Protein AF-A0A3D1TJ23-F1 (afdb_monomer)

Solvent-accessible surface area (backbone atoms only — not comparable to full-atom values): 5060 Å² total; per-residue (Å²): 114,70,68,59,54,52,52,53,49,57,51,22,55,74,71,62,31,89,60,48,88,68,65,85,73,80,53,72,67,59,56,49,54,50,52,51,55,50,52,45,69,78,35,78,89,56,89,78,87,82,86,68,86,82,75,88,80,67,82,75,57,65,71,59,55,54,53,45,69,64,46,76,81,39,90,93,102

Radius of gyration: 21.42 Å; Cα contacts (8 Å, |Δi|>4): 15; chains: 1; bounding box: 52×25×48 Å

Structure (mmCIF, N/CA/C/O backbone):
data_AF-A0A3D1TJ23-F1
#
_entry.id   AF-A0A3D1TJ23-F1
#
loop_
_atom_site.group_PDB
_atom_site.id
_atom_site.type_symbol
_atom_site.label_atom_id
_atom_site.label_alt_id
_atom_site.label_comp_id
_atom_site.label_asym_id
_atom_site.label_entity_id
_atom_site.label_seq_id
_atom_site.pdbx_PDB_ins_code
_atom_site.Cartn_x
_atom_site.Cartn_y
_atom_site.Cartn_z
_atom_site.occupancy
_atom_site.B_iso_or_equiv
_atom_site.auth_seq_id
_atom_site.auth_comp_id
_atom_site.auth_asym_id
_atom_site.auth_atom_id
_atom_site.pdbx_PDB_model_num
ATOM 1 N N . MET A 1 1 ? 38.483 1.069 -18.663 1.00 62.03 1 MET A N 1
ATOM 2 C CA . MET A 1 1 ? 38.261 1.458 -17.253 1.00 62.03 1 MET A CA 1
ATOM 3 C C . MET A 1 1 ? 37.549 2.805 -17.143 1.00 62.03 1 MET A C 1
ATOM 5 O O . MET A 1 1 ? 36.536 2.859 -16.467 1.00 62.03 1 MET A O 1
ATOM 9 N N . GLU A 1 2 ? 37.983 3.855 -17.851 1.00 69.00 2 GLU A N 1
ATOM 10 C CA . GLU A 1 2 ? 37.315 5.176 -17.834 1.00 69.00 2 GLU A CA 1
ATOM 11 C C . GLU A 1 2 ? 35.852 5.148 -18.317 1.00 69.00 2 GLU A C 1
ATOM 13 O O . GLU A 1 2 ? 34.958 5.642 -17.637 1.00 69.00 2 GLU A O 1
ATOM 18 N N . HIS A 1 3 ? 35.586 4.488 -19.449 1.00 77.75 3 HIS A N 1
ATOM 19 C CA . HIS A 1 3 ? 34.235 4.408 -20.021 1.00 77.75 3 HIS A CA 1
ATOM 20 C C . HIS A 1 3 ? 33.207 3.733 -19.102 1.00 77.75 3 HIS A C 1
ATOM 22 O O . HIS A 1 3 ? 32.043 4.120 -19.091 1.00 77.75 3 HIS A O 1
ATOM 28 N N . GLU A 1 4 ? 33.621 2.744 -18.310 1.00 78.69 4 GLU A N 1
ATOM 29 C CA . GLU A 1 4 ? 32.722 2.041 -17.393 1.00 78.69 4 GLU A CA 1
ATOM 30 C C . GLU A 1 4 ? 32.304 2.933 -16.218 1.00 78.69 4 GLU A C 1
ATOM 32 O O . GLU A 1 4 ? 31.136 2.945 -15.832 1.00 78.69 4 GLU A O 1
ATOM 37 N N . ALA A 1 5 ? 33.240 3.726 -15.688 1.00 83.75 5 ALA A N 1
ATOM 38 C CA . ALA A 1 5 ? 32.956 4.691 -14.633 1.00 83.75 5 ALA A CA 1
ATOM 39 C C . ALA A 1 5 ? 31.974 5.774 -15.111 1.00 83.75 5 ALA A C 1
ATOM 41 O O . ALA A 1 5 ? 31.016 6.085 -14.405 1.00 83.75 5 ALA A O 1
ATOM 42 N N . VAL A 1 6 ? 32.153 6.279 -16.337 1.00 90.31 6 VAL A N 1
ATOM 43 C CA . VAL A 1 6 ? 31.245 7.267 -16.947 1.00 90.31 6 VAL A CA 1
ATOM 44 C C . VAL A 1 6 ? 29.839 6.693 -17.135 1.00 90.31 6 VAL A C 1
ATOM 46 O O . VAL A 1 6 ? 28.862 7.335 -16.760 1.00 90.31 6 VAL A O 1
ATOM 49 N N . ILE A 1 7 ? 29.712 5.463 -17.646 1.00 86.94 7 ILE A N 1
ATOM 50 C CA . ILE A 1 7 ? 28.403 4.815 -17.838 1.00 86.94 7 ILE A CA 1
ATOM 51 C C . ILE A 1 7 ? 27.675 4.642 -16.500 1.00 86.94 7 ILE A C 1
ATOM 53 O O . ILE A 1 7 ? 26.493 4.972 -16.394 1.00 86.94 7 ILE A O 1
ATOM 57 N N . ARG A 1 8 ? 28.375 4.165 -15.463 1.00 81.88 8 ARG A N 1
ATOM 58 C CA . ARG A 1 8 ? 27.798 4.011 -14.118 1.00 81.88 8 ARG A CA 1
ATOM 59 C C . ARG A 1 8 ? 27.329 5.350 -13.546 1.00 81.88 8 ARG A C 1
ATOM 61 O O . ARG A 1 8 ? 26.237 5.405 -12.989 1.00 81.88 8 ARG A O 1
ATOM 68 N N . GLN A 1 9 ? 28.104 6.419 -13.737 1.00 87.31 9 GLN A N 1
ATOM 69 C CA . GLN A 1 9 ? 27.738 7.766 -13.299 1.00 87.31 9 GLN A CA 1
ATOM 70 C C . GLN A 1 9 ? 26.482 8.283 -14.019 1.00 87.31 9 GLN A C 1
ATOM 72 O O . GLN A 1 9 ? 25.545 8.735 -13.364 1.00 87.31 9 GLN A O 1
ATOM 77 N N . CYS A 1 10 ? 26.403 8.139 -15.345 1.00 90.94 10 CYS A N 1
ATOM 78 C CA . CYS A 1 10 ? 25.226 8.556 -16.112 1.00 90.94 10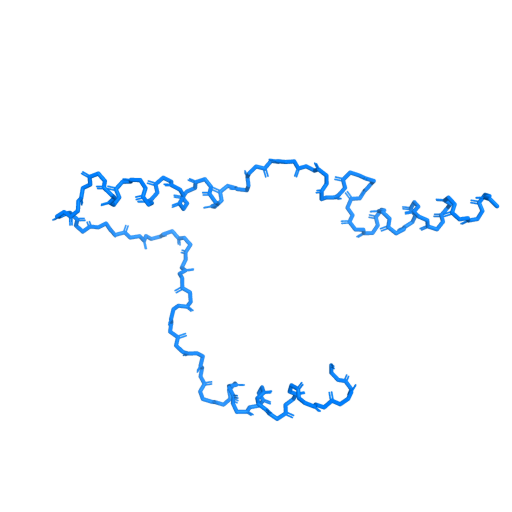 CYS A CA 1
ATOM 79 C C . CYS A 1 10 ? 23.955 7.779 -15.725 1.00 90.94 10 CYS A C 1
ATOM 81 O O . CYS A 1 10 ? 22.858 8.341 -15.713 1.00 90.94 10 CYS A O 1
ATOM 83 N N . ILE A 1 11 ? 24.079 6.483 -15.414 1.00 85.56 11 ILE A N 1
ATOM 84 C CA . ILE A 1 11 ? 22.959 5.672 -14.914 1.00 85.56 11 ILE A CA 1
ATOM 85 C C . ILE A 1 11 ? 22.539 6.157 -13.524 1.00 85.56 11 ILE A C 1
ATOM 87 O O . ILE A 1 11 ? 21.349 6.356 -13.284 1.00 85.56 11 ILE A O 1
ATOM 91 N N . ALA A 1 12 ? 23.500 6.394 -12.629 1.00 87.62 12 ALA A N 1
ATOM 92 C CA . ALA A 1 12 ? 23.228 6.882 -11.284 1.00 87.62 12 ALA A CA 1
ATOM 93 C C . ALA A 1 12 ? 22.486 8.226 -11.311 1.00 87.62 12 ALA A C 1
ATOM 95 O O . ALA A 1 12 ? 21.448 8.361 -10.673 1.00 87.62 12 ALA A O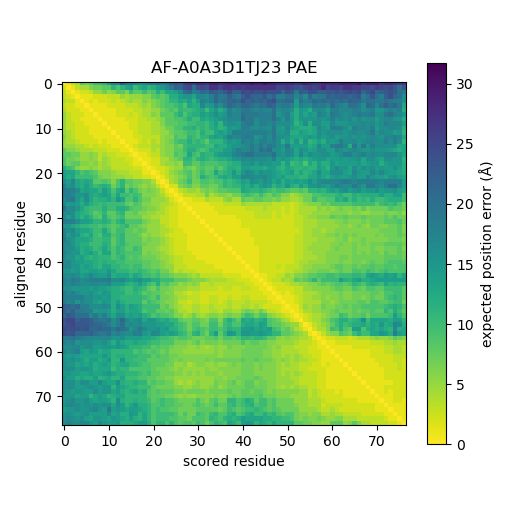 1
ATOM 96 N N . GLU A 1 13 ? 22.938 9.194 -12.110 1.00 90.94 13 GLU A N 1
ATOM 97 C CA . GLU A 1 13 ? 22.285 10.504 -12.261 1.00 90.94 13 GLU A CA 1
ATOM 98 C C . GLU A 1 13 ? 20.824 10.399 -12.711 1.00 90.94 13 GLU A C 1
ATOM 100 O O . GLU A 1 13 ? 19.970 11.121 -12.200 1.00 90.94 13 GLU A O 1
ATOM 105 N N . ARG A 1 14 ? 20.507 9.456 -13.607 1.00 91.12 14 ARG A N 1
ATOM 106 C CA . ARG A 1 14 ? 19.127 9.210 -14.055 1.00 91.12 14 ARG A CA 1
ATOM 107 C C . ARG A 1 14 ? 18.252 8.561 -12.994 1.00 91.12 14 ARG A C 1
ATOM 109 O O . ARG A 1 14 ? 17.048 8.795 -12.979 1.00 91.12 14 ARG A O 1
ATOM 116 N N . LEU A 1 15 ? 18.845 7.731 -12.144 1.00 87.38 15 LEU A N 1
ATOM 117 C CA . LEU A 1 15 ? 18.121 7.028 -11.094 1.00 87.38 15 LEU A CA 1
ATOM 118 C C . LEU A 1 15 ? 17.963 7.873 -9.827 1.00 87.38 15 LEU A C 1
ATOM 120 O O . LEU A 1 15 ? 17.100 7.549 -9.030 1.00 87.38 15 LEU A O 1
ATOM 124 N N . GLY A 1 16 ? 18.704 8.975 -9.666 1.00 83.31 16 GLY A N 1
ATOM 125 C CA . GLY A 1 16 ? 18.597 9.881 -8.512 1.00 83.31 16 GLY A CA 1
ATOM 126 C C . GLY A 1 16 ? 19.922 10.180 -7.801 1.00 83.31 16 GLY A C 1
ATOM 127 O O . GLY A 1 16 ? 19.917 10.575 -6.637 1.00 83.31 16 GLY A O 1
ATOM 128 N N . GLY A 1 17 ? 21.048 9.981 -8.487 1.00 88.12 17 GLY A N 1
ATOM 129 C CA . GLY A 1 17 ? 22.411 10.161 -7.988 1.00 88.12 17 GLY A CA 1
ATOM 130 C C . GLY A 1 17 ? 23.066 8.859 -7.515 1.00 88.12 17 GLY A C 1
ATOM 131 O O . GLY A 1 17 ? 22.420 7.820 -7.400 1.00 88.12 17 GLY A O 1
ATOM 132 N N . ALA A 1 18 ? 24.369 8.922 -7.220 1.00 85.38 18 ALA A N 1
ATOM 133 C CA . ALA A 1 18 ? 25.157 7.778 -6.736 1.00 85.38 18 ALA A CA 1
ATOM 134 C C . ALA A 1 18 ? 24.620 7.179 -5.422 1.00 85.38 18 ALA A C 1
ATOM 136 O O . ALA A 1 18 ? 24.810 5.993 -5.163 1.00 85.38 18 ALA A O 1
ATOM 137 N N . ASP A 1 19 ? 23.899 7.985 -4.639 1.00 81.00 19 ASP A N 1
ATOM 138 C CA . ASP A 1 19 ? 23.308 7.589 -3.360 1.00 81.00 19 ASP A CA 1
ATOM 139 C C . ASP A 1 19 ? 21.836 7.153 -3.463 1.00 81.00 19 ASP A C 1
ATOM 141 O O . ASP A 1 19 ? 21.184 6.887 -2.444 1.00 81.00 19 ASP A O 1
ATOM 145 N N . PHE A 1 20 ? 21.276 7.076 -4.676 1.00 79.94 20 PHE A N 1
ATOM 146 C CA . PHE A 1 20 ? 19.891 6.661 -4.864 1.00 79.94 20 PHE A CA 1
ATOM 147 C C . PHE A 1 20 ? 19.660 5.247 -4.315 1.00 79.94 20 PHE A C 1
ATOM 149 O O . PHE A 1 20 ? 20.378 4.304 -4.634 1.00 79.94 20 PHE A O 1
ATOM 156 N N . GLY A 1 21 ? 18.657 5.099 -3.448 1.00 72.12 21 GLY A N 1
ATOM 157 C CA . GLY A 1 21 ? 18.355 3.831 -2.777 1.00 72.12 21 GLY A CA 1
ATOM 158 C C . GLY A 1 21 ? 19.318 3.434 -1.645 1.00 72.12 21 GLY A C 1
ATOM 159 O O . GLY A 1 21 ? 19.016 2.486 -0.925 1.00 72.12 21 GLY A O 1
ATOM 160 N N . LEU A 1 22 ? 20.424 4.161 -1.420 1.00 78.50 22 LEU A N 1
ATOM 161 C CA . LEU A 1 22 ? 21.333 3.928 -0.281 1.00 78.50 22 LEU A CA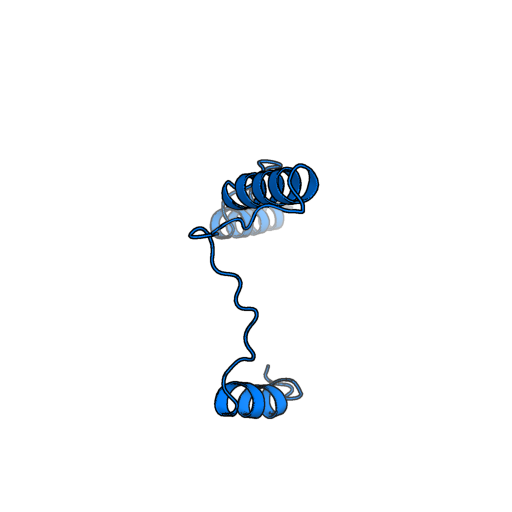 1
ATOM 162 C C . LEU A 1 22 ? 20.838 4.588 1.015 1.00 78.50 22 LEU A C 1
ATOM 164 O O . LEU A 1 22 ? 21.223 4.198 2.122 1.00 78.50 22 LEU A O 1
ATOM 168 N N . SER A 1 23 ? 19.948 5.573 0.884 1.00 74.75 23 SER A N 1
ATOM 169 C CA . SER A 1 23 ? 19.242 6.195 2.001 1.00 74.75 23 SER A CA 1
ATOM 170 C C . SER A 1 23 ? 18.431 5.161 2.790 1.00 74.75 23 SER A C 1
ATOM 172 O O . SER A 1 23 ? 17.515 4.528 2.273 1.00 74.75 23 SER A O 1
ATOM 174 N N . LYS A 1 24 ? 18.715 5.052 4.093 1.00 75.81 24 LYS A N 1
ATOM 175 C CA . LYS A 1 24 ? 17.915 4.266 5.052 1.00 75.81 24 LYS A CA 1
ATOM 176 C C . LYS A 1 24 ? 16.780 5.083 5.681 1.00 75.81 24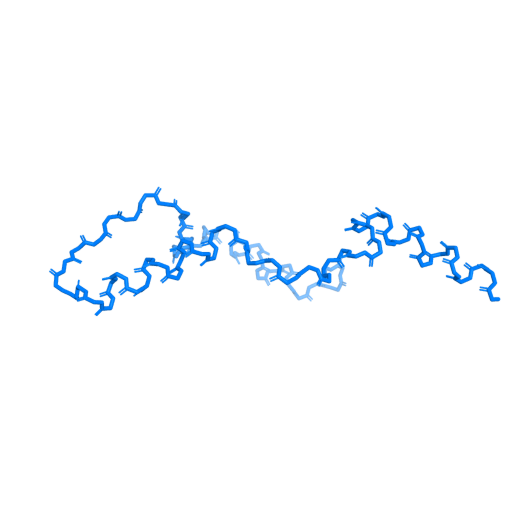 LYS A C 1
ATOM 178 O O . LYS A 1 24 ? 16.219 4.685 6.704 1.00 75.81 24 LYS A O 1
ATOM 183 N N . ALA A 1 25 ? 16.469 6.257 5.128 1.00 79.94 25 ALA A N 1
ATOM 184 C CA . ALA A 1 25 ? 15.433 7.116 5.675 1.00 79.94 25 ALA A CA 1
ATOM 185 C C . ALA A 1 25 ? 14.062 6.446 5.522 1.00 79.94 25 ALA A C 1
ATOM 187 O O . ALA A 1 25 ? 13.600 6.164 4.419 1.00 79.94 25 ALA A O 1
ATOM 188 N N . ILE A 1 26 ? 13.390 6.206 6.647 1.00 80.44 26 ILE A N 1
ATOM 189 C CA . ILE A 1 26 ? 12.038 5.648 6.638 1.00 80.44 26 ILE A CA 1
ATOM 190 C C . ILE A 1 26 ? 11.087 6.686 6.035 1.00 80.44 26 ILE A C 1
ATOM 192 O O . ILE A 1 26 ? 10.947 7.795 6.564 1.00 80.44 26 ILE A O 1
ATOM 196 N N . TYR A 1 27 ? 10.414 6.302 4.951 1.00 85.31 27 TYR A N 1
ATOM 197 C CA . TYR A 1 27 ? 9.426 7.126 4.266 1.00 85.31 27 TYR A CA 1
ATOM 198 C C . TYR A 1 27 ? 8.271 7.522 5.198 1.00 85.31 27 TYR A C 1
ATOM 200 O O . TYR A 1 27 ? 7.820 6.736 6.035 1.00 85.31 27 TYR A O 1
ATOM 208 N N . LYS A 1 28 ? 7.773 8.756 5.057 1.00 87.44 28 LYS A N 1
ATOM 209 C CA . LYS A 1 28 ? 6.799 9.356 5.986 1.00 87.44 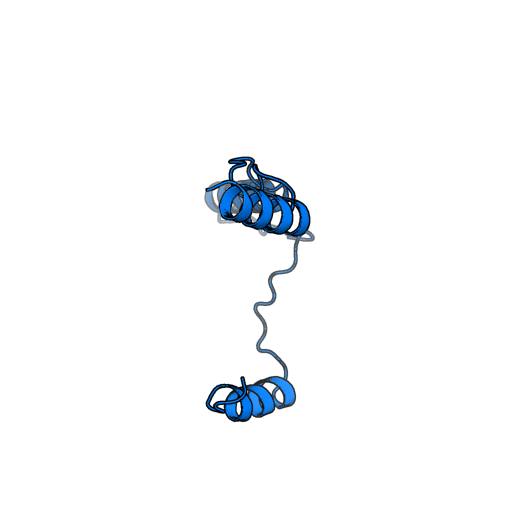28 LYS A CA 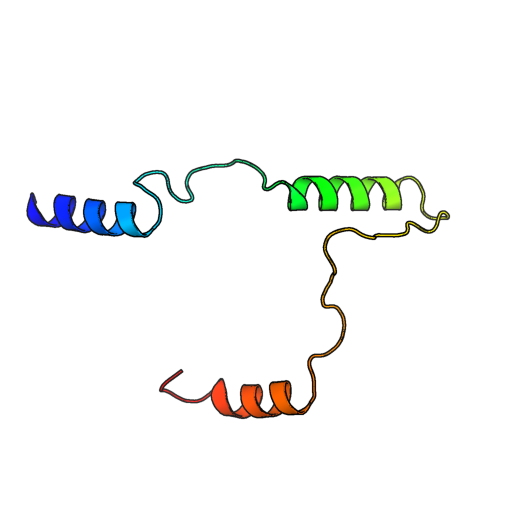1
ATOM 210 C C . LYS A 1 28 ? 5.536 8.510 6.190 1.00 87.44 28 LYS A C 1
ATOM 212 O O . LYS A 1 28 ? 5.085 8.378 7.322 1.00 87.44 28 LYS A O 1
ATOM 217 N N . PHE A 1 29 ? 5.010 7.879 5.137 1.00 89.00 29 PHE A N 1
ATOM 218 C CA . PHE A 1 29 ? 3.805 7.054 5.251 1.00 89.00 29 PHE A CA 1
ATOM 219 C C . PHE A 1 29 ? 4.056 5.725 5.973 1.00 89.00 29 PHE A C 1
ATOM 221 O O . PHE A 1 29 ? 3.170 5.257 6.676 1.00 89.00 29 PHE A O 1
ATOM 228 N N . GLU A 1 30 ? 5.265 5.158 5.914 1.00 90.75 30 GLU A N 1
ATOM 229 C CA . GLU A 1 30 ? 5.599 3.968 6.711 1.00 90.75 30 GLU A CA 1
ATOM 230 C C . GLU A 1 30 ? 5.669 4.300 8.208 1.00 90.75 30 GLU A C 1
ATOM 232 O O . GLU A 1 30 ? 5.218 3.513 9.040 1.00 90.75 30 GLU A O 1
ATOM 237 N N . LYS A 1 31 ? 6.155 5.499 8.570 1.00 92.00 31 LYS A N 1
ATOM 238 C CA . LYS A 1 31 ? 6.093 5.973 9.964 1.00 92.00 31 LYS A CA 1
ATOM 239 C C . LYS A 1 31 ? 4.643 6.040 10.459 1.00 92.00 31 LYS A C 1
ATOM 241 O O . LYS A 1 31 ? 4.356 5.552 11.549 1.00 92.00 31 LYS A O 1
ATOM 246 N N . ILE A 1 32 ? 3.735 6.574 9.638 1.00 91.62 32 ILE A N 1
ATOM 247 C CA . ILE A 1 32 ? 2.300 6.661 9.954 1.00 91.62 32 ILE A CA 1
ATOM 248 C C . ILE A 1 32 ? 1.677 5.260 10.052 1.00 91.62 32 ILE A C 1
ATOM 250 O O . ILE A 1 32 ? 1.006 4.970 11.038 1.00 91.62 32 ILE A O 1
ATOM 254 N N . LYS A 1 33 ? 1.963 4.350 9.108 1.00 90.31 33 LYS A N 1
ATOM 255 C CA . LYS A 1 33 ? 1.475 2.958 9.150 1.00 90.31 33 LYS A CA 1
ATOM 256 C C . LYS A 1 33 ? 1.917 2.217 10.414 1.00 90.31 33 LYS A C 1
ATOM 258 O O . LYS A 1 33 ? 1.138 1.443 10.967 1.00 90.31 33 LYS A O 1
ATOM 263 N N . ARG A 1 34 ? 3.149 2.435 10.887 1.00 92.69 34 ARG A N 1
ATOM 264 C CA . ARG A 1 34 ? 3.642 1.849 12.148 1.00 92.69 34 ARG A CA 1
ATOM 265 C C . ARG A 1 34 ? 2.916 2.410 13.365 1.00 92.69 34 ARG A C 1
ATOM 267 O O . ARG A 1 34 ? 2.496 1.628 14.211 1.00 92.69 34 ARG A O 1
ATOM 274 N N . ALA A 1 35 ? 2.741 3.730 13.429 1.00 93.19 35 ALA A N 1
ATOM 275 C CA . ALA A 1 35 ? 1.998 4.377 14.508 1.00 93.19 35 ALA A CA 1
ATOM 276 C C . ALA A 1 35 ? 0.533 3.906 14.551 1.00 93.19 35 ALA A C 1
ATOM 278 O O . ALA A 1 35 ? 0.047 3.541 15.617 1.00 93.19 35 ALA A O 1
ATOM 279 N N . LYS A 1 36 ? -0.129 3.808 13.387 1.00 92.19 36 LYS A N 1
ATOM 280 C CA . LYS A 1 36 ? -1.490 3.267 13.239 1.00 92.19 36 LYS A CA 1
ATOM 281 C C . LYS A 1 36 ? -1.606 1.855 13.823 1.00 92.19 36 LYS A C 1
ATOM 283 O O . LYS A 1 36 ? -2.444 1.610 14.685 1.00 92.19 36 LYS A O 1
ATOM 288 N N . ARG A 1 37 ? -0.718 0.943 13.404 1.00 92.31 37 ARG A N 1
ATOM 289 C CA . ARG A 1 37 ? -0.686 -0.447 13.893 1.00 92.31 37 ARG A CA 1
ATOM 290 C C . ARG A 1 37 ? -0.436 -0.540 15.402 1.00 92.31 37 ARG A C 1
ATOM 292 O O . ARG A 1 37 ? -1.034 -1.387 16.059 1.00 92.31 37 ARG A O 1
ATOM 299 N N . ALA A 1 38 ? 0.436 0.309 15.951 1.00 95.81 38 ALA A N 1
ATOM 300 C CA . ALA A 1 38 ? 0.690 0.359 17.391 1.00 95.81 38 ALA A CA 1
ATOM 301 C C . ALA A 1 38 ? -0.561 0.807 18.164 1.00 95.81 38 ALA A C 1
ATOM 303 O O . ALA A 1 38 ? -0.987 0.110 19.081 1.00 95.81 38 ALA A O 1
ATOM 304 N N . ALA A 1 39 ? -1.211 1.886 17.717 1.00 94.62 39 ALA A N 1
ATOM 305 C CA . ALA A 1 39 ? -2.434 2.398 18.331 1.00 94.62 39 ALA A CA 1
ATOM 306 C C . ALA A 1 39 ? -3.580 1.369 18.315 1.00 94.62 39 ALA A C 1
ATOM 308 O O . ALA A 1 39 ? -4.244 1.187 19.333 1.00 94.62 39 ALA A O 1
ATOM 309 N N . GLN A 1 40 ? -3.771 0.653 17.199 1.00 93.75 40 GLN A N 1
ATOM 310 C CA . GLN A 1 40 ? -4.765 -0.427 17.085 1.00 93.75 40 GLN A CA 1
ATOM 311 C C . GLN A 1 40 ? -4.475 -1.589 18.045 1.00 93.75 40 GLN A C 1
ATOM 313 O O . GLN A 1 40 ? -5.392 -2.141 18.648 1.00 93.75 40 GLN A O 1
ATOM 318 N N . LYS A 1 41 ? -3.197 -1.953 18.218 1.00 95.81 41 LYS A N 1
ATOM 319 C CA . LYS A 1 41 ? -2.789 -3.022 19.140 1.00 95.81 41 LYS A CA 1
ATOM 320 C C . LYS A 1 41 ? -3.004 -2.634 20.605 1.00 95.81 41 LYS A C 1
ATOM 322 O O . LYS A 1 41 ? -3.380 -3.483 21.407 1.00 95.81 41 LYS A O 1
ATOM 327 N N . GLU A 1 42 ? -2.734 -1.380 20.952 1.00 97.69 42 GLU A N 1
ATOM 328 C CA . GLU A 1 42 ? -2.899 -0.848 22.309 1.00 97.69 42 GLU A CA 1
ATOM 329 C C . GLU A 1 42 ? -4.373 -0.615 22.671 1.00 97.69 42 GLU A C 1
ATOM 331 O O . GLU A 1 42 ? -4.728 -0.678 23.846 1.00 97.69 42 GLU A O 1
ATOM 336 N N . ASN A 1 43 ? -5.239 -0.401 21.673 1.00 96.25 43 ASN A N 1
ATOM 337 C CA . ASN A 1 43 ? -6.651 -0.062 21.858 1.00 96.25 43 ASN A CA 1
ATOM 338 C C . ASN A 1 43 ? -7.583 -0.971 21.025 1.00 96.25 43 ASN A C 1
ATOM 340 O O . ASN A 1 43 ? -8.324 -0.474 20.178 1.00 96.25 43 ASN A O 1
ATOM 344 N N . PRO A 1 44 ? -7.603 -2.299 21.255 1.00 93.00 44 PRO A N 1
ATOM 345 C CA . PRO A 1 44 ? -8.300 -3.256 20.384 1.00 93.00 44 PRO A CA 1
ATOM 346 C C . PRO A 1 44 ? -9.832 -3.113 20.359 1.00 93.00 44 PRO A C 1
ATOM 348 O O . PRO A 1 44 ? -10.480 -3.658 19.472 1.00 93.00 44 PRO A O 1
ATOM 351 N N . GLY A 1 45 ? -10.422 -2.414 21.333 1.00 94.31 45 GLY A N 1
ATOM 352 C CA . GLY A 1 45 ? -11.864 -2.153 21.401 1.00 94.31 45 GLY A CA 1
ATOM 353 C C . GLY A 1 45 ? -12.290 -0.794 20.844 1.00 94.31 45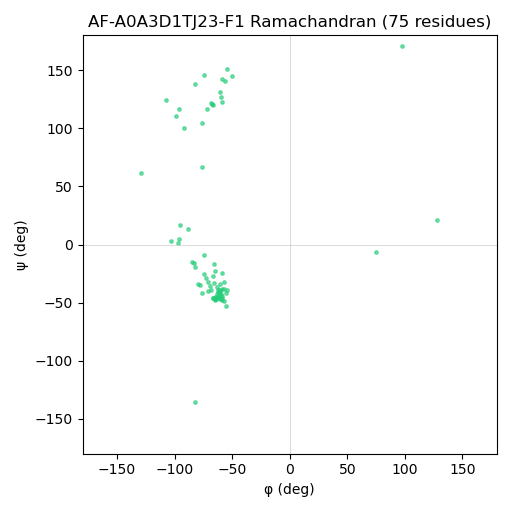 GLY A C 1
ATOM 354 O O . GLY A 1 45 ? -13.469 -0.462 20.926 1.00 94.31 45 GLY A O 1
ATOM 355 N N . ILE A 1 46 ? -11.351 0.010 20.337 1.00 95.06 46 ILE A N 1
ATOM 356 C CA . ILE A 1 46 ? -11.630 1.346 19.808 1.00 95.06 46 ILE A CA 1
ATOM 357 C C . ILE A 1 46 ? -11.513 1.302 18.290 1.00 95.06 46 ILE A C 1
ATOM 359 O O . ILE A 1 46 ? -10.477 0.932 17.740 1.00 95.06 46 ILE A O 1
ATOM 363 N N . GLU A 1 47 ? -12.580 1.714 17.614 1.00 92.69 47 GLU A N 1
ATOM 364 C CA . GLU A 1 47 ? -12.565 1.892 16.169 1.00 92.69 47 GLU A CA 1
ATOM 365 C C . GLU A 1 47 ? -11.662 3.077 15.798 1.00 92.69 47 GLU A C 1
ATOM 367 O O . GLU A 1 47 ? -11.865 4.206 16.250 1.00 92.69 47 GLU A O 1
ATOM 372 N N . LEU A 1 48 ? -10.644 2.815 14.975 1.00 91.00 48 LEU A N 1
ATOM 373 C CA . LEU A 1 48 ? -9.747 3.842 14.457 1.00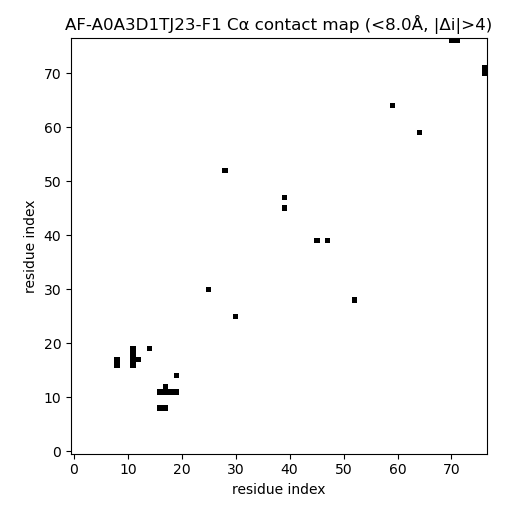 91.00 48 LEU A CA 1
ATOM 374 C C . LEU A 1 48 ? -10.173 4.228 13.040 1.00 91.00 48 LEU A C 1
ATOM 376 O O . LEU A 1 48 ? -9.985 3.453 12.104 1.00 91.00 48 LEU A O 1
ATOM 380 N N . LEU A 1 49 ? -10.687 5.447 12.882 1.00 89.69 49 LEU A N 1
ATOM 381 C CA . LEU A 1 49 ? -11.030 6.008 11.576 1.00 89.69 49 LEU A CA 1
ATOM 382 C C . LEU A 1 49 ? -9.754 6.452 10.844 1.00 89.69 49 LEU A C 1
ATOM 384 O O . LEU A 1 49 ? -9.157 7.478 11.176 1.00 89.69 49 LEU A O 1
ATOM 388 N N . ASP A 1 50 ? -9.322 5.671 9.854 1.00 87.38 50 ASP A N 1
ATOM 389 C CA . ASP A 1 50 ? -8.141 5.976 9.044 1.00 87.38 50 ASP A CA 1
ATOM 390 C C . ASP A 1 50 ? -8.515 6.778 7.790 1.00 87.38 50 ASP A C 1
ATOM 392 O O . ASP A 1 50 ? -8.965 6.231 6.787 1.00 87.38 50 ASP A O 1
ATOM 396 N N . MET A 1 51 ? -8.304 8.094 7.846 1.00 87.44 51 MET A N 1
ATOM 397 C CA . MET A 1 51 ? -8.425 9.004 6.695 1.00 87.44 51 MET A CA 1
ATOM 398 C C . MET A 1 51 ? -7.071 9.264 6.008 1.00 87.44 51 MET A C 1
ATOM 400 O O . MET A 1 51 ? -6.895 10.274 5.326 1.00 87.44 51 MET A O 1
ATOM 404 N N . GLY A 1 52 ? -6.075 8.418 6.276 1.00 84.38 52 GLY A N 1
ATOM 405 C CA . GLY A 1 52 ? -4.717 8.544 5.775 1.00 84.38 52 GLY A CA 1
ATOM 406 C C . GLY A 1 52 ? -4.551 7.997 4.359 1.00 84.38 52 GLY A C 1
ATOM 407 O O . GLY A 1 52 ? -5.325 8.275 3.448 1.00 84.38 52 GLY A O 1
ATOM 408 N N . VAL A 1 53 ? -3.473 7.244 4.146 1.00 82.25 53 VAL A N 1
ATOM 409 C CA . VAL A 1 53 ? -3.232 6.596 2.852 1.00 82.25 53 VAL A CA 1
ATOM 410 C C . VAL A 1 53 ? -4.229 5.455 2.703 1.00 82.25 53 VAL A C 1
ATOM 412 O O . VAL A 1 53 ? -4.163 4.508 3.481 1.00 82.25 53 VAL A O 1
ATOM 415 N N . GLY A 1 54 ? -5.108 5.548 1.704 1.00 76.12 54 GLY A N 1
ATOM 416 C CA . GLY A 1 54 ? -6.055 4.482 1.387 1.00 76.12 54 GLY A CA 1
ATOM 417 C C . GLY A 1 54 ? -5.343 3.156 1.117 1.00 76.12 54 GLY A C 1
ATOM 418 O O . GLY A 1 54 ? -4.272 3.126 0.501 1.00 76.12 54 GLY A O 1
ATOM 419 N N . GLU A 1 55 ? -5.935 2.068 1.595 1.00 71.38 55 GLU A N 1
ATOM 420 C CA . GLU A 1 55 ? -5.512 0.710 1.269 1.00 71.38 55 GLU A CA 1
ATOM 421 C C . GLU A 1 55 ? -6.419 0.227 0.120 1.00 71.38 55 GLU A C 1
ATOM 423 O O . GLU A 1 55 ? -7.643 0.243 0.266 1.00 71.38 55 GLU A O 1
ATOM 428 N N . PRO A 1 56 ? -5.875 -0.070 -1.079 1.00 74.62 56 PRO A N 1
ATOM 429 C CA . PRO A 1 56 ? -6.661 -0.580 -2.199 1.00 74.62 56 PRO A CA 1
ATOM 430 C C . PRO A 1 56 ? -6.979 -2.060 -1.947 1.00 74.62 56 PRO A C 1
ATOM 432 O O . PRO A 1 56 ? -6.448 -2.944 -2.615 1.00 74.62 56 PRO A O 1
ATOM 435 N N . ASP A 1 57 ? -7.791 -2.310 -0.925 1.00 75.88 57 ASP A N 1
ATOM 436 C CA . ASP A 1 57 ? -8.129 -3.655 -0.451 1.00 75.88 57 ASP A CA 1
ATOM 437 C C . ASP A 1 57 ? -9.270 -4.282 -1.260 1.00 75.88 57 ASP A C 1
ATOM 439 O O . ASP A 1 57 ? -9.471 -5.498 -1.235 1.00 75.88 57 ASP A O 1
ATOM 443 N N . ASP A 1 58 ? -9.993 -3.457 -2.018 1.00 88.75 58 ASP A N 1
ATOM 444 C CA . ASP A 1 58 ? -11.024 -3.917 -2.932 1.00 88.75 58 ASP A CA 1
ATOM 445 C C . ASP A 1 58 ? -10.421 -4.563 -4.178 1.00 88.75 58 ASP A C 1
ATOM 447 O O . ASP A 1 58 ? -9.382 -4.161 -4.714 1.00 88.75 58 ASP A O 1
ATOM 451 N N . MET A 1 59 ? -11.127 -5.573 -4.688 1.00 92.75 59 MET A N 1
ATOM 452 C CA . MET A 1 59 ? -10.770 -6.180 -5.961 1.00 92.75 59 MET A CA 1
ATOM 453 C C . MET A 1 59 ? -10.829 -5.128 -7.069 1.00 92.75 59 MET A C 1
ATOM 455 O O . MET A 1 59 ? -11.834 -4.437 -7.231 1.00 92.75 59 MET A O 1
ATOM 459 N N . ALA A 1 60 ? -9.772 -5.071 -7.881 1.00 93.12 60 ALA A N 1
ATOM 460 C CA . ALA A 1 60 ? -9.802 -4.308 -9.119 1.00 93.12 60 ALA A CA 1
ATOM 461 C C . ALA A 1 60 ? -10.991 -4.742 -9.997 1.00 93.12 60 ALA A C 1
ATOM 463 O O . ALA A 1 60 ? -11.413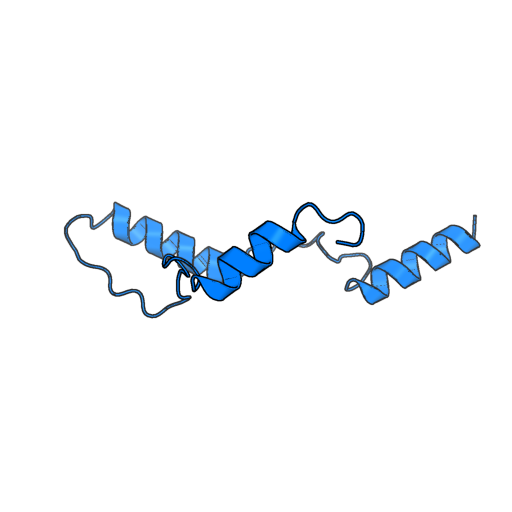 -5.905 -9.960 1.00 93.12 60 ALA A O 1
ATOM 464 N N . ASP A 1 61 ? -11.496 -3.810 -10.805 1.00 96.50 61 ASP A N 1
ATOM 465 C CA . ASP A 1 61 ? -12.608 -4.047 -11.724 1.00 96.50 61 ASP A CA 1
ATOM 466 C C . ASP A 1 61 ? -12.381 -5.299 -12.593 1.00 96.50 61 ASP A C 1
ATOM 468 O O . ASP A 1 61 ? -11.250 -5.623 -12.981 1.00 96.50 61 ASP A O 1
ATOM 472 N N . ALA A 1 62 ? -13.465 -6.017 -12.895 1.00 97.75 62 ALA A N 1
ATOM 473 C CA . ALA A 1 62 ? -13.408 -7.260 -13.655 1.00 97.75 62 ALA A CA 1
ATOM 474 C C . ALA A 1 62 ? -12.704 -7.081 -15.011 1.00 97.75 62 ALA A C 1
ATOM 476 O O . ALA A 1 62 ? -11.842 -7.891 -15.347 1.00 97.75 62 ALA A O 1
ATOM 477 N N . LEU A 1 63 ? -12.973 -5.985 -15.734 1.00 98.00 63 LEU A N 1
ATOM 478 C CA . LEU A 1 63 ? -12.363 -5.717 -17.040 1.00 98.00 63 LEU A CA 1
ATOM 479 C C . LEU A 1 63 ? -10.840 -5.580 -16.943 1.00 98.00 63 LEU A C 1
ATOM 481 O O . LEU A 1 63 ? -10.110 -6.115 -17.779 1.00 98.00 63 LEU A O 1
ATOM 485 N N . VAL A 1 64 ? -10.348 -4.909 -15.897 1.00 97.06 64 VAL A N 1
ATOM 486 C CA . VAL A 1 64 ? -8.905 -4.747 -15.648 1.00 97.06 64 VAL A CA 1
ATOM 487 C C . VAL A 1 64 ? -8.269 -6.103 -15.369 1.00 97.06 64 VAL A C 1
ATOM 489 O O . VAL A 1 64 ? -7.237 -6.451 -15.944 1.00 97.06 64 VAL A O 1
ATOM 492 N N . ARG A 1 65 ? -8.906 -6.897 -14.507 1.00 97.25 65 ARG A N 1
ATOM 493 C CA . ARG A 1 65 ? -8.414 -8.227 -14.140 1.00 97.25 65 ARG A CA 1
ATOM 494 C C . ARG A 1 65 ? -8.430 -9.194 -15.313 1.00 97.25 65 ARG A C 1
ATOM 496 O O . ARG A 1 65 ? -7.598 -10.095 -15.349 1.00 97.25 65 ARG A O 1
ATOM 503 N N . ASP A 1 66 ? -9.386 -9.082 -16.221 1.00 97.94 66 ASP A N 1
ATOM 504 C CA . ASP A 1 66 ? -9.490 -9.969 -17.378 1.00 97.94 66 ASP A CA 1
ATOM 505 C C . ASP A 1 66 ? -8.455 -9.616 -18.438 1.00 97.94 66 ASP A C 1
ATOM 507 O O . ASP A 1 66 ? -7.768 -10.509 -18.934 1.00 97.94 66 ASP A O 1
ATOM 511 N N . ARG A 1 67 ? -8.234 -8.320 -18.691 1.00 97.62 67 ARG A N 1
ATOM 512 C CA . ARG A 1 67 ? -7.122 -7.880 -19.539 1.00 97.62 67 ARG A CA 1
ATOM 513 C C . ARG A 1 67 ? -5.782 -8.339 -18.974 1.00 97.62 67 ARG A C 1
ATOM 515 O O . ARG A 1 67 ? -4.988 -8.886 -19.732 1.00 97.62 67 ARG A O 1
ATOM 522 N N . LEU A 1 68 ? -5.560 -8.173 -17.666 1.00 96.94 68 LEU A N 1
ATOM 523 C CA . LEU A 1 68 ? -4.320 -8.578 -17.001 1.00 96.94 68 LEU A CA 1
ATOM 524 C C . LEU A 1 68 ? -4.033 -10.072 -17.195 1.00 96.94 68 LEU A C 1
ATOM 526 O O . LEU A 1 68 ? -2.935 -10.414 -17.611 1.00 96.94 68 LEU A O 1
ATOM 530 N N . LYS A 1 69 ? -5.018 -10.955 -16.967 1.00 97.06 69 LYS A N 1
ATOM 531 C CA . LYS A 1 69 ? -4.845 -12.410 -17.156 1.00 97.06 69 LYS A CA 1
ATOM 532 C C . LYS A 1 69 ? -4.412 -12.785 -18.574 1.00 97.06 69 LYS A C 1
ATOM 534 O O . LYS A 1 69 ? -3.710 -13.769 -18.740 1.00 97.06 69 LYS A O 1
ATOM 539 N N . LEU A 1 70 ? -4.843 -12.029 -19.582 1.00 96.44 70 LEU A N 1
ATOM 540 C CA . LEU A 1 70 ? -4.423 -12.253 -20.965 1.00 96.44 70 LEU A CA 1
ATOM 541 C C . LEU A 1 70 ? -3.014 -11.711 -21.235 1.00 96.44 70 LEU A C 1
ATOM 543 O O . LEU A 1 70 ? -2.296 -12.271 -22.054 1.00 96.44 70 LEU A O 1
ATOM 547 N N . GLU A 1 71 ? -2.634 -10.597 -20.606 1.00 97.00 71 GLU A N 1
ATOM 548 C CA . GLU A 1 71 ? -1.344 -9.931 -20.846 1.00 97.00 71 GLU A CA 1
ATOM 549 C C . GLU A 1 71 ? -0.172 -10.586 -20.123 1.00 97.00 71 GLU A C 1
ATOM 551 O O . GLU A 1 71 ? 0.930 -10.576 -20.660 1.00 97.00 71 GLU A O 1
ATOM 556 N N . VAL A 1 72 ? -0.388 -11.144 -18.928 1.00 96.88 72 VAL A N 1
ATOM 557 C CA . VAL A 1 72 ? 0.719 -11.580 -18.054 1.00 96.88 72 VAL A CA 1
ATOM 558 C C . VAL A 1 72 ? 1.563 -12.723 -18.615 1.00 96.88 72 VAL A C 1
ATOM 560 O O . VAL A 1 72 ? 2.705 -12.872 -18.197 1.00 96.88 72 VAL A O 1
ATOM 563 N N . ASP A 1 73 ? 1.013 -13.511 -19.539 1.00 95.69 73 ASP A N 1
ATOM 564 C CA . ASP A 1 73 ? 1.689 -14.674 -20.128 1.00 95.69 73 ASP A CA 1
ATOM 565 C C . ASP A 1 73 ? 2.227 -14.401 -21.549 1.00 95.69 73 ASP A C 1
ATOM 567 O O . ASP A 1 73 ? 2.743 -15.308 -22.205 1.00 95.69 73 ASP A O 1
ATOM 571 N N . GLN A 1 74 ? 2.092 -13.172 -22.061 1.00 96.69 74 GLN A N 1
ATOM 572 C CA . GLN A 1 74 ? 2.586 -12.793 -23.389 1.00 96.69 74 GLN A CA 1
ATOM 573 C C . GLN A 1 74 ? 4.082 -12.454 -23.347 1.00 96.69 74 GLN A C 1
ATOM 575 O O . GLN A 1 74 ? 4.548 -11.792 -22.427 1.00 96.69 74 GLN A O 1
ATOM 580 N N . LEU A 1 75 ? 4.840 -12.904 -24.353 1.00 94.94 75 LEU A N 1
ATOM 581 C CA . LEU A 1 75 ? 6.306 -12.781 -24.391 1.00 94.94 75 LEU A CA 1
ATOM 582 C C . LEU A 1 75 ? 6.774 -11.322 -24.503 1.00 94.94 75 LEU A C 1
ATOM 584 O O . LEU A 1 75 ? 7.890 -10.987 -24.117 1.00 94.94 75 LEU A O 1
ATOM 588 N N . GLU A 1 76 ? 5.939 -10.474 -25.089 1.00 94.38 76 GLU A N 1
ATOM 589 C CA . GLU A 1 76 ? 6.178 -9.049 -25.274 1.00 94.38 76 GLU A CA 1
ATOM 590 C C . GLU A 1 76 ? 6.032 -8.199 -23.997 1.00 94.38 76 GLU A C 1
ATOM 592 O O . GLU A 1 76 ? 6.395 -7.020 -24.049 1.00 94.38 76 GLU A O 1
ATOM 597 N N . ASN A 1 77 ? 5.539 -8.766 -22.883 1.00 85.31 77 ASN A N 1
ATOM 598 C CA . ASN A 1 77 ? 5.251 -8.066 -21.620 1.00 85.31 77 ASN A CA 1
ATOM 599 C C . ASN A 1 77 ? 6.197 -8.431 -20.463 1.00 85.31 77 ASN A C 1
ATOM 601 O O . ASN A 1 77 ? 6.743 -9.555 -20.437 1.00 85.31 77 ASN A O 1
#

Mean predicted aligned error: 9.04 Å

Sequence (77 aa):
MEHEAVIRQCIAERLGGADFGLSKAIYKFEKIKRAKRAAQKENPGIELLDMGVGEPDDMADALVRDRLKLEVDQLEN

pLDDT: mean 88.37, std 8.04, range [62.03, 98.0]

Secondary structure (DSSP, 8-state):
-HHHHHHHHHHHHHHTSTTTTT--PPPHHHHHHHHHHHHHHH-TTS-----SSPP--SPPPHHHHHHHHHHTT-TT-

Foldseek 3Di:
DVVVVVVLQVVQVVQPHPCRPVDPDDDPVVVVVVVVVVVCVVCVPDDDDDPDDDDPPDDDDPVVVVVCVVPVPDPVD